Protein AF-A0A1I4QRE2-F1 (afdb_monomer)

Radius of gyration: 12.8 Å; Cα contacts (8 Å, |Δi|>4): 46; chains: 1; bounding box: 32×30×27 Å

Nearest PDB structures (foldseek):
  7oa5-assembly1_B  TM=5.112E-01  e=9.348E+00  Mycobacterium leprae TN

Sequence (79 aa):
RLRRILFLAIRPLVAHNDTFHALHEELTKRSDRPLKKTQSLVALCGKLLKVLFVMGQRECAFDGAKLLRDRRRSQAQAA

Structure (mmCIF, N/CA/C/O backbone):
data_AF-A0A1I4QRE2-F1
#
_entry.id   AF-A0A1I4QRE2-F1
#
loop_
_atom_site.group_PDB
_atom_site.id
_atom_site.type_symbol
_atom_site.label_atom_id
_atom_site.label_alt_id
_atom_site.label_comp_id
_atom_site.label_asym_id
_atom_site.label_entity_id
_atom_site.label_seq_id
_atom_site.pdbx_PDB_ins_code
_atom_site.Cartn_x
_atom_site.Cartn_y
_atom_site.Cartn_z
_atom_site.occupancy
_atom_site.B_iso_or_equiv
_atom_site.auth_seq_id
_atom_site.auth_comp_id
_atom_site.auth_asym_id
_atom_site.auth_atom_id
_atom_site.pdbx_PDB_model_num
ATOM 1 N N . ARG A 1 1 ? 12.133 12.213 8.584 1.00 80.06 1 ARG A N 1
ATOM 2 C CA . ARG A 1 1 ? 12.040 12.649 7.163 1.00 80.06 1 ARG A CA 1
ATOM 3 C C . ARG A 1 1 ? 11.392 11.589 6.262 1.00 80.06 1 ARG A C 1
ATOM 5 O O . ARG A 1 1 ? 10.395 11.916 5.634 1.00 80.06 1 ARG A O 1
ATOM 12 N N . LEU A 1 2 ? 11.842 10.327 6.281 1.00 84.44 2 LEU A N 1
ATOM 13 C CA . LEU A 1 2 ? 11.271 9.228 5.475 1.00 84.44 2 LEU A CA 1
ATOM 14 C C . LEU A 1 2 ? 9.745 9.065 5.606 1.00 84.44 2 LEU A C 1
ATOM 16 O O . LEU A 1 2 ? 9.041 8.972 4.608 1.00 84.44 2 LEU A O 1
ATOM 20 N N . ARG A 1 3 ? 9.214 9.127 6.834 1.00 82.06 3 ARG A N 1
ATOM 21 C CA . ARG A 1 3 ? 7.766 9.023 7.086 1.00 82.06 3 ARG A CA 1
ATOM 22 C C . ARG A 1 3 ? 6.935 10.060 6.318 1.00 82.06 3 ARG A C 1
ATOM 24 O O . ARG A 1 3 ? 5.858 9.724 5.845 1.00 82.06 3 ARG A O 1
ATOM 31 N N . ARG A 1 4 ? 7.434 11.294 6.168 1.00 88.94 4 ARG A N 1
ATOM 32 C CA . ARG A 1 4 ? 6.757 12.354 5.400 1.00 88.94 4 ARG A CA 1
ATOM 33 C C . ARG A 1 4 ? 6.733 12.017 3.911 1.00 88.94 4 ARG A C 1
ATOM 35 O O . ARG A 1 4 ? 5.698 12.186 3.287 1.00 88.94 4 ARG A O 1
ATOM 42 N N . ILE A 1 5 ? 7.839 11.510 3.369 1.00 89.25 5 ILE A N 1
ATOM 43 C CA . ILE A 1 5 ? 7.950 11.118 1.955 1.00 89.25 5 ILE A CA 1
ATOM 44 C C . ILE A 1 5 ? 7.000 9.959 1.652 1.00 89.25 5 ILE A C 1
ATOM 46 O O . ILE A 1 5 ? 6.204 10.055 0.726 1.00 89.25 5 ILE A O 1
ATOM 50 N N . LEU A 1 6 ? 7.007 8.912 2.484 1.00 88.06 6 LEU A N 1
ATOM 51 C CA . LEU A 1 6 ? 6.083 7.783 2.337 1.00 88.06 6 LEU A CA 1
ATOM 52 C C . LEU A 1 6 ? 4.622 8.236 2.417 1.00 88.06 6 LEU A C 1
ATOM 54 O O . LEU A 1 6 ? 3.795 7.782 1.636 1.00 88.06 6 LEU A O 1
ATOM 58 N N . PHE A 1 7 ? 4.310 9.168 3.321 1.00 87.38 7 PHE A N 1
ATOM 59 C CA . PHE A 1 7 ? 2.962 9.714 3.446 1.00 87.38 7 PHE A CA 1
ATOM 60 C C . PHE A 1 7 ? 2.553 10.574 2.240 1.00 87.38 7 PHE A C 1
ATOM 62 O O . PHE A 1 7 ? 1.398 10.558 1.829 1.00 87.38 7 PHE A O 1
ATOM 69 N N . LEU A 1 8 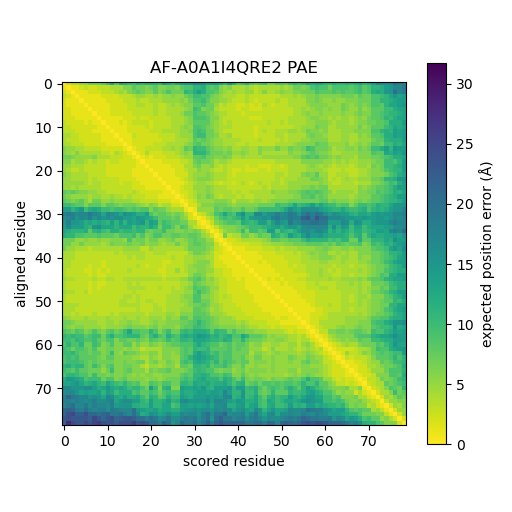? 3.487 11.320 1.650 1.00 88.31 8 LEU A N 1
ATOM 70 C CA . LEU A 1 8 ? 3.233 12.077 0.425 1.00 88.31 8 LEU A CA 1
ATOM 71 C C . LEU A 1 8 ? 3.077 11.161 -0.792 1.00 88.31 8 LEU A C 1
ATOM 73 O O . LEU A 1 8 ? 2.244 11.457 -1.636 1.00 88.31 8 LEU A O 1
ATOM 77 N N . ALA A 1 9 ? 3.810 10.047 -0.854 1.00 89.12 9 ALA A N 1
ATOM 78 C CA . ALA A 1 9 ? 3.723 9.068 -1.936 1.00 89.12 9 ALA A CA 1
ATOM 79 C C . ALA A 1 9 ? 2.460 8.196 -1.852 1.00 89.12 9 ALA A C 1
ATOM 81 O O . ALA A 1 9 ? 1.832 7.918 -2.870 1.00 89.12 9 ALA A O 1
ATOM 82 N N . ILE A 1 10 ? 2.048 7.785 -0.646 1.00 88.88 10 ILE A N 1
ATOM 83 C CA . ILE A 1 10 ? 0.893 6.891 -0.482 1.00 88.88 10 ILE A CA 1
ATOM 84 C C . ILE A 1 10 ? -0.428 7.578 -0.839 1.00 88.88 10 ILE A C 1
ATOM 86 O O . ILE A 1 10 ? -1.347 6.914 -1.296 1.00 88.88 10 ILE A O 1
ATOM 90 N N . ARG A 1 11 ? -0.536 8.901 -0.656 1.00 87.50 11 ARG A N 1
ATOM 91 C CA . ARG A 1 11 ? -1.763 9.659 -0.952 1.00 87.50 11 ARG A CA 1
ATOM 92 C C . ARG A 1 11 ? -2.194 9.560 -2.424 1.00 87.50 11 ARG A C 1
ATOM 94 O O . ARG A 1 11 ? -3.310 9.101 -2.650 1.00 87.50 11 ARG A O 1
ATOM 101 N N . PRO A 1 12 ? -1.362 9.938 -3.414 1.00 89.81 12 PRO A N 1
ATOM 102 C CA . PRO A 1 12 ? -1.701 9.739 -4.818 1.00 89.81 12 PRO A CA 1
ATOM 103 C C . PRO A 1 12 ? -1.743 8.250 -5.182 1.00 89.81 12 PRO A C 1
ATOM 105 O O . PRO A 1 12 ? -2.579 7.852 -5.981 1.00 89.81 12 PRO A O 1
ATOM 108 N N . LEU A 1 13 ? -0.916 7.398 -4.561 1.00 87.88 13 LEU A N 1
ATOM 109 C CA . LEU A 1 13 ? -0.932 5.962 -4.848 1.00 87.88 13 LEU A CA 1
ATOM 110 C C . LEU A 1 13 ? -2.272 5.309 -4.483 1.00 87.88 13 LEU A C 1
ATOM 112 O O . LEU A 1 13 ? -2.796 4.523 -5.255 1.00 87.88 13 LEU A O 1
ATOM 116 N N . VAL A 1 14 ? -2.854 5.660 -3.336 1.00 86.88 14 VAL A N 1
ATOM 117 C CA . VAL A 1 14 ? -4.187 5.195 -2.925 1.00 86.88 14 VAL A CA 1
ATOM 118 C C . VAL A 1 14 ? -5.282 5.765 -3.828 1.00 86.88 14 VAL A C 1
ATOM 120 O O . VAL A 1 14 ? -6.290 5.102 -4.023 1.00 86.88 14 VAL A O 1
ATOM 123 N N . ALA A 1 15 ? -5.099 6.963 -4.388 1.00 85.25 15 ALA A N 1
ATOM 124 C CA . ALA A 1 15 ? -6.080 7.581 -5.281 1.00 85.25 15 ALA A CA 1
ATOM 125 C C . ALA A 1 15 ? -6.059 7.002 -6.708 1.00 85.25 15 ALA A C 1
ATOM 127 O O . ALA A 1 15 ? -7.101 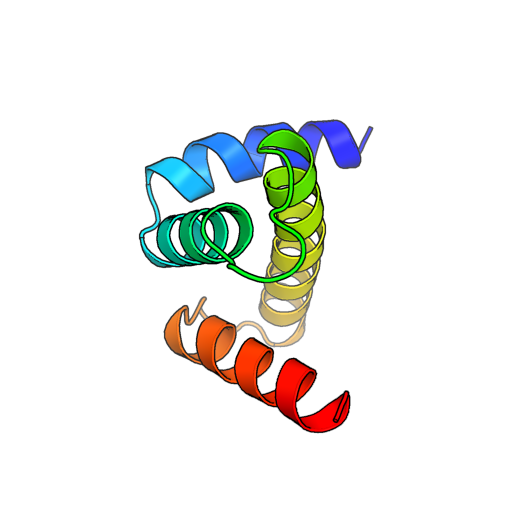6.944 -7.350 1.00 85.25 15 ALA A O 1
ATOM 128 N N . HIS A 1 16 ? -4.889 6.588 -7.205 1.00 86.69 16 HIS A N 1
ATOM 129 C CA . HIS A 1 16 ? -4.707 6.128 -8.588 1.00 86.69 16 HIS A CA 1
ATOM 130 C C . HIS A 1 16 ? -4.532 4.612 -8.732 1.00 86.69 16 HIS A C 1
ATOM 132 O O . HIS A 1 16 ? -4.519 4.110 -9.852 1.00 86.69 16 HIS A O 1
ATOM 138 N N . ASN A 1 17 ? -4.349 3.873 -7.635 1.00 87.19 17 ASN A N 1
ATOM 139 C CA . ASN A 1 17 ? -4.158 2.428 -7.669 1.00 87.19 17 ASN A CA 1
ATOM 140 C C . ASN A 1 17 ? -5.256 1.719 -6.876 1.00 87.19 17 ASN A C 1
ATOM 142 O O . ASN A 1 17 ? -5.266 1.745 -5.640 1.00 87.19 17 ASN A O 1
ATOM 146 N N . ASP A 1 18 ? -6.113 0.998 -7.595 1.00 84.50 18 ASP A N 1
ATOM 147 C CA . ASP A 1 18 ? -7.255 0.279 -7.025 1.00 84.50 18 ASP A CA 1
ATOM 148 C C . ASP A 1 18 ? -6.850 -0.745 -5.960 1.00 84.50 18 ASP A C 1
ATOM 150 O O . ASP A 1 18 ? -7.589 -0.976 -5.006 1.00 84.50 18 ASP A O 1
ATOM 154 N N . THR A 1 19 ? -5.645 -1.323 -6.053 1.00 84.88 19 THR A N 1
ATOM 155 C CA . THR A 1 19 ? -5.149 -2.262 -5.035 1.00 84.88 19 THR A CA 1
ATOM 156 C C . THR A 1 19 ? -4.928 -1.545 -3.706 1.00 84.88 19 THR A C 1
ATOM 158 O O . THR A 1 19 ? -5.353 -2.026 -2.656 1.00 84.88 19 THR A O 1
ATOM 161 N N . PHE A 1 20 ? -4.266 -0.385 -3.724 1.00 84.81 20 PHE A N 1
ATOM 162 C CA . PHE A 1 20 ? -4.026 0.395 -2.509 1.00 84.81 20 PHE A CA 1
ATOM 163 C C . PHE A 1 20 ? -5.305 1.063 -1.996 1.00 84.81 20 PHE A C 1
ATOM 165 O O . PHE A 1 20 ? -5.474 1.158 -0.778 1.00 84.81 20 PHE A O 1
ATOM 172 N N . HIS A 1 21 ? -6.219 1.451 -2.890 1.00 87.12 21 HIS A N 1
ATOM 173 C CA . HIS A 1 21 ? -7.553 1.929 -2.532 1.00 87.12 21 HIS A CA 1
ATOM 174 C C . HIS A 1 21 ? -8.366 0.857 -1.799 1.00 87.12 21 HIS A C 1
ATOM 176 O O . HIS A 1 21 ? -8.815 1.085 -0.678 1.00 87.12 21 HIS A O 1
ATOM 182 N N . ALA A 1 22 ? -8.471 -0.346 -2.372 1.00 85.25 22 ALA A N 1
ATOM 183 C CA . ALA A 1 22 ? -9.164 -1.472 -1.753 1.00 85.25 22 ALA A CA 1
ATOM 184 C C . ALA A 1 22 ? -8.552 -1.831 -0.391 1.00 85.25 22 ALA A C 1
ATOM 186 O O . ALA A 1 22 ? -9.272 -2.070 0.577 1.00 85.25 22 ALA A O 1
ATOM 187 N N . LEU A 1 23 ? -7.219 -1.788 -0.274 1.00 83.31 23 LEU A N 1
ATOM 188 C CA . LEU A 1 23 ? -6.541 -1.989 1.007 1.00 83.31 23 LEU A CA 1
ATOM 189 C C . LEU A 1 23 ? -6.875 -0.893 2.028 1.00 83.31 23 LEU A C 1
ATOM 191 O O . LEU A 1 23 ? -7.016 -1.204 3.210 1.00 83.31 23 LEU A O 1
ATOM 195 N N . HIS A 1 24 ? -6.978 0.369 1.606 1.00 85.62 24 HIS A N 1
ATOM 196 C CA . HIS A 1 24 ? -7.366 1.469 2.487 1.00 85.62 24 HIS A CA 1
ATOM 197 C C . HIS A 1 24 ? -8.802 1.298 2.987 1.00 85.62 24 HIS A C 1
ATOM 199 O O . HIS A 1 24 ? -9.026 1.366 4.196 1.00 85.62 24 HIS A O 1
ATOM 205 N N . GLU A 1 25 ? -9.724 1.023 2.064 1.00 83.25 25 GLU A N 1
ATOM 206 C CA . GLU A 1 25 ? -11.151 0.815 2.311 1.00 83.25 25 GLU A CA 1
ATOM 207 C C . GLU A 1 25 ? -11.408 -0.377 3.233 1.00 83.25 25 GLU A C 1
ATOM 209 O O . GLU A 1 25 ? -12.190 -0.273 4.169 1.00 83.25 25 GLU A O 1
ATOM 214 N N . GLU A 1 26 ? -10.724 -1.506 3.050 1.00 79.75 26 GLU A N 1
ATOM 215 C CA . GLU A 1 26 ? -10.888 -2.650 3.954 1.00 79.75 26 GLU A CA 1
ATOM 216 C C . GLU A 1 26 ? -10.327 -2.396 5.360 1.00 79.75 26 GLU A C 1
ATOM 218 O O . GLU A 1 26 ? -10.818 -2.967 6.332 1.00 79.75 26 GLU A O 1
ATOM 223 N N . LEU A 1 27 ? -9.296 -1.555 5.496 1.00 74.44 27 LEU A N 1
ATOM 224 C CA . LEU A 1 27 ? -8.744 -1.179 6.802 1.00 74.44 27 LEU A CA 1
ATOM 225 C C . LEU A 1 27 ? -9.647 -0.186 7.547 1.00 74.44 27 LEU A C 1
ATOM 227 O O . LEU A 1 27 ? -9.677 -0.202 8.778 1.00 74.44 27 LEU A O 1
ATOM 231 N N . THR A 1 28 ? -10.361 0.676 6.823 1.00 78.94 28 THR A N 1
ATOM 232 C CA . THR A 1 28 ? -11.304 1.646 7.398 1.00 78.94 28 THR A CA 1
ATOM 233 C C . THR A 1 28 ? -12.690 1.046 7.631 1.00 78.94 28 THR A C 1
ATOM 235 O O . THR A 1 28 ? -13.324 1.392 8.623 1.00 78.94 28 THR A O 1
ATOM 238 N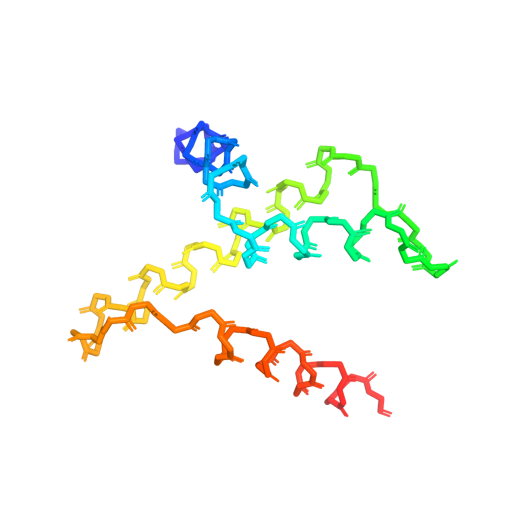 N . LYS A 1 29 ? -13.149 0.127 6.770 1.00 74.81 29 LYS A N 1
ATOM 239 C CA . LYS A 1 29 ? -14.462 -0.544 6.856 1.00 74.81 29 LYS A CA 1
ATOM 240 C C . LYS A 1 29 ? -14.461 -1.826 7.694 1.00 74.81 29 LYS A C 1
ATOM 242 O O . LYS A 1 29 ? -15.483 -2.503 7.768 1.00 74.81 29 LYS A O 1
ATOM 247 N N . ARG A 1 30 ? -13.337 -2.195 8.312 1.00 68.88 30 ARG A N 1
ATOM 248 C CA . ARG A 1 30 ? -13.248 -3.408 9.133 1.00 68.88 30 ARG A CA 1
ATOM 249 C C . ARG A 1 30 ? -14.171 -3.300 10.354 1.00 68.88 30 ARG A C 1
ATOM 251 O O . ARG A 1 30 ? -14.077 -2.332 11.104 1.00 68.88 30 ARG A O 1
ATOM 258 N N . SER A 1 31 ? -15.025 -4.304 10.562 1.00 55.56 31 SER A N 1
ATOM 259 C CA . SER A 1 31 ? -15.981 -4.342 11.682 1.00 55.56 31 SER A CA 1
ATOM 260 C C . SER A 1 31 ? -15.311 -4.491 13.051 1.00 55.56 31 SER A C 1
ATOM 262 O O . SER A 1 31 ? -15.852 -4.015 14.042 1.00 55.56 31 SER A O 1
ATOM 264 N N . ASP A 1 32 ? -14.124 -5.103 13.107 1.00 48.66 32 ASP A N 1
ATOM 265 C CA . ASP A 1 32 ? -13.312 -5.203 14.323 1.00 48.66 32 ASP A CA 1
ATOM 266 C C . ASP A 1 32 ? -12.141 -4.206 14.275 1.00 48.66 32 ASP A C 1
ATOM 268 O O . ASP A 1 32 ? -11.301 -4.254 13.368 1.00 48.66 32 ASP A O 1
ATOM 272 N N . ARG A 1 33 ? -12.112 -3.286 15.250 1.00 60.12 33 ARG A N 1
ATOM 273 C CA . ARG A 1 33 ? -11.140 -2.182 15.406 1.00 60.12 33 ARG A CA 1
ATOM 274 C C . ARG A 1 33 ? -10.946 -1.329 14.137 1.00 60.12 33 ARG A C 1
ATOM 276 O O . ARG A 1 33 ? -9.857 -1.345 13.551 1.00 60.12 33 ARG A O 1
ATOM 283 N N . PRO A 1 34 ? -11.953 -0.532 13.730 1.00 64.81 34 PRO A N 1
ATOM 284 C CA . PRO A 1 34 ? -11.831 0.356 12.578 1.00 64.81 34 PRO A CA 1
ATOM 285 C C . PRO A 1 34 ? -10.676 1.344 12.782 1.00 64.81 34 PRO A C 1
ATOM 287 O O . PRO A 1 34 ? -10.640 2.120 13.741 1.00 64.81 34 PRO A O 1
ATOM 290 N N . LEU A 1 35 ? -9.701 1.312 11.874 1.00 71.81 35 LEU A N 1
ATOM 291 C CA . LEU A 1 35 ? -8.563 2.225 11.921 1.00 71.81 35 LEU A CA 1
ATOM 292 C C . LEU A 1 35 ? -9.015 3.617 11.475 1.00 71.81 35 LEU A C 1
ATOM 294 O O . LEU A 1 35 ? -9.630 3.781 10.419 1.00 71.81 35 LEU A O 1
ATOM 298 N N . LYS A 1 36 ? -8.642 4.656 12.237 1.00 76.69 36 LYS A N 1
ATOM 299 C CA . LYS A 1 36 ? -8.842 6.048 11.798 1.00 76.69 36 LYS A CA 1
ATOM 300 C C . LYS A 1 36 ? -8.118 6.263 10.460 1.00 76.69 36 LYS A C 1
ATOM 302 O O . LYS A 1 36 ? -7.034 5.716 10.255 1.00 76.69 36 LYS A O 1
ATOM 307 N N . LYS A 1 37 ? -8.662 7.105 9.570 1.00 76.50 37 LYS A N 1
ATOM 308 C CA . LYS A 1 37 ? -8.125 7.355 8.208 1.00 76.50 37 LY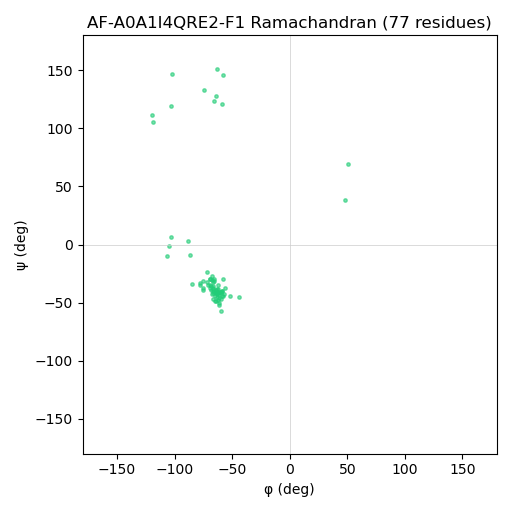S A CA 1
ATOM 309 C C . LYS A 1 37 ? -6.597 7.541 8.182 1.00 76.50 37 LYS A C 1
ATOM 311 O O . LYS A 1 37 ? -5.902 6.907 7.391 1.00 76.50 37 LYS A O 1
ATOM 316 N N . THR A 1 38 ? -6.052 8.324 9.114 1.00 80.38 38 THR A N 1
ATOM 317 C CA . THR A 1 38 ? -4.603 8.558 9.241 1.00 80.38 38 THR A CA 1
ATOM 318 C C . THR A 1 38 ? -3.819 7.310 9.659 1.00 80.38 38 THR A C 1
ATOM 320 O O . THR A 1 38 ? -2.715 7.091 9.168 1.00 80.38 38 THR A O 1
ATOM 323 N N . GLN A 1 39 ? -4.369 6.474 10.543 1.00 80.75 39 GLN A N 1
ATOM 324 C CA . GLN A 1 39 ? -3.732 5.223 10.969 1.00 80.75 39 GLN A CA 1
ATOM 325 C C . GLN A 1 39 ? -3.691 4.203 9.828 1.00 80.75 39 GLN A C 1
ATOM 327 O O . GLN A 1 39 ? -2.663 3.557 9.637 1.00 80.75 39 GLN A O 1
ATOM 332 N N . SER A 1 40 ? -4.760 4.119 9.029 1.00 84.75 40 SER A N 1
ATOM 333 C CA . SER A 1 40 ? -4.782 3.284 7.823 1.00 84.75 40 SER A CA 1
ATOM 334 C C . SER A 1 40 ? -3.686 3.709 6.835 1.00 84.75 40 SER A C 1
ATOM 336 O O . SER A 1 40 ? -2.881 2.880 6.415 1.00 84.75 40 SER A O 1
ATOM 338 N N . LEU A 1 41 ? -3.546 5.012 6.558 1.00 85.00 41 LEU A N 1
ATOM 339 C CA . LEU A 1 41 ? -2.465 5.521 5.701 1.00 85.00 41 LEU A CA 1
ATOM 340 C C . LEU A 1 41 ? -1.068 5.196 6.251 1.00 85.00 41 LEU A C 1
ATOM 342 O O . LEU A 1 41 ? -0.183 4.808 5.494 1.00 85.00 41 LEU A O 1
ATOM 346 N N . VAL A 1 42 ? -0.859 5.305 7.566 1.00 85.50 42 VAL A N 1
ATOM 347 C CA . VAL A 1 42 ? 0.421 4.942 8.199 1.00 85.50 42 VAL A CA 1
ATOM 348 C C . VAL A 1 42 ? 0.711 3.443 8.064 1.00 85.50 42 VAL A C 1
ATOM 350 O O . VAL A 1 42 ? 1.849 3.072 7.772 1.00 85.50 42 VAL A O 1
ATOM 353 N N . ALA A 1 43 ? -0.297 2.581 8.222 1.00 84.88 43 ALA A N 1
ATOM 354 C CA . ALA A 1 43 ? -0.154 1.143 7.999 1.00 84.88 43 ALA A CA 1
ATOM 355 C C . ALA A 1 43 ? 0.190 0.827 6.531 1.00 84.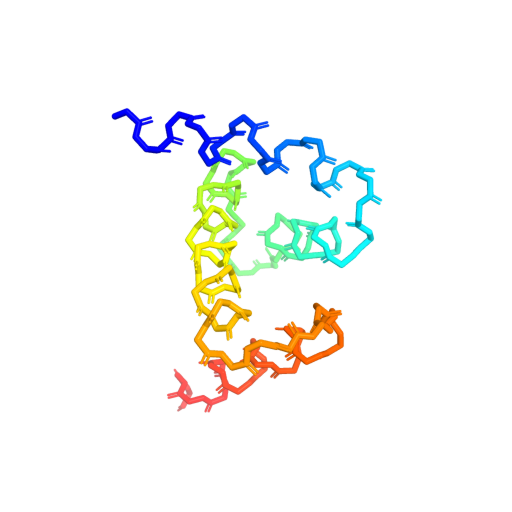88 43 ALA A C 1
ATOM 357 O O . ALA A 1 43 ? 1.041 -0.024 6.252 1.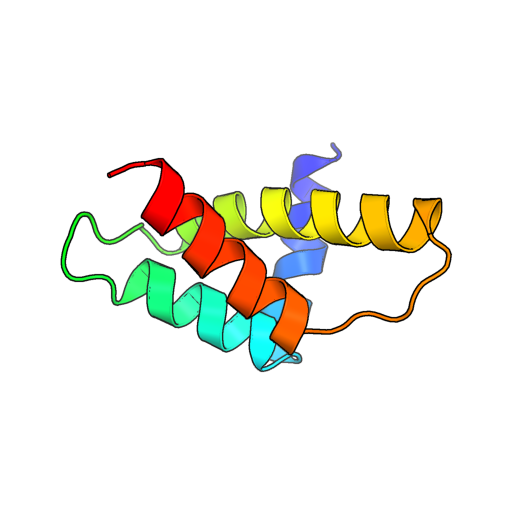00 84.88 43 ALA A O 1
ATOM 358 N N . LEU A 1 44 ? -0.413 1.561 5.591 1.00 86.81 44 LEU A N 1
ATOM 359 C CA . LEU A 1 44 ? -0.110 1.453 4.166 1.00 86.81 44 LEU A CA 1
ATOM 360 C C . LEU A 1 44 ? 1.306 1.929 3.824 1.00 86.81 44 LEU A C 1
ATOM 362 O O . LEU A 1 44 ? 1.954 1.279 3.011 1.00 86.81 44 LEU A O 1
ATOM 366 N N . CYS A 1 45 ? 1.842 2.963 4.483 1.00 88.19 45 CYS A N 1
ATOM 367 C CA . CYS A 1 45 ? 3.245 3.366 4.313 1.00 88.19 45 CYS A CA 1
ATOM 368 C C . CYS A 1 45 ? 4.219 2.216 4.623 1.00 88.19 45 CYS A C 1
ATOM 370 O O . CYS A 1 45 ? 5.184 2.006 3.889 1.00 88.19 45 CYS A O 1
ATOM 372 N N . GLY A 1 46 ? 3.966 1.454 5.694 1.00 86.25 46 GLY A N 1
ATOM 373 C CA . GLY A 1 46 ? 4.788 0.293 6.051 1.00 86.25 4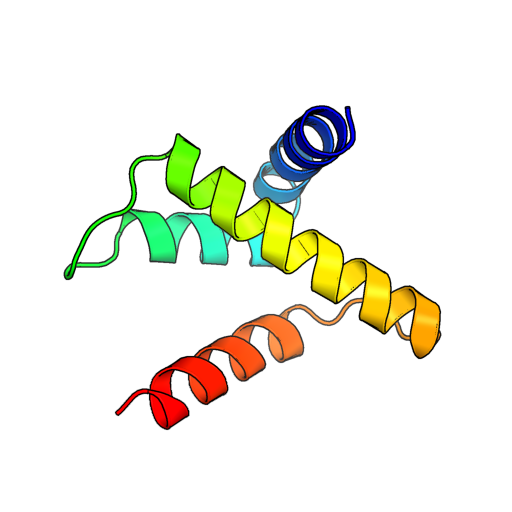6 GLY A CA 1
ATOM 374 C C . GLY A 1 46 ? 4.680 -0.846 5.033 1.00 86.25 46 GLY A C 1
ATOM 375 O O . GLY A 1 46 ? 5.682 -1.476 4.694 1.00 86.25 46 GLY A O 1
ATOM 376 N N . LYS A 1 47 ? 3.477 -1.086 4.495 1.00 85.31 47 LYS A N 1
ATOM 377 C CA . LYS A 1 47 ? 3.264 -2.045 3.397 1.00 85.31 47 LYS A CA 1
ATOM 378 C C . LYS A 1 47 ? 3.967 -1.611 2.115 1.00 85.31 47 LYS A C 1
ATOM 380 O O . LYS A 1 47 ? 4.632 -2.435 1.499 1.00 85.31 47 LYS A O 1
ATOM 385 N N . LEU A 1 48 ? 3.862 -0.335 1.749 1.00 87.19 48 LEU A N 1
ATOM 386 C CA . LEU A 1 48 ? 4.526 0.229 0.578 1.00 87.19 48 LEU A CA 1
ATOM 387 C C . LEU A 1 48 ? 6.041 0.040 0.667 1.00 87.19 48 LEU A C 1
ATOM 389 O O . LEU A 1 48 ? 6.651 -0.409 -0.294 1.00 87.19 48 LEU A O 1
ATOM 393 N N . LEU A 1 49 ? 6.637 0.296 1.835 1.00 88.62 49 LEU A N 1
ATOM 394 C CA . LEU A 1 49 ? 8.070 0.086 2.039 1.00 88.62 49 LEU A CA 1
ATOM 395 C C . LEU A 1 49 ? 8.483 -1.372 1.788 1.00 88.62 49 LEU A C 1
ATOM 397 O O . LEU A 1 49 ? 9.469 -1.611 1.099 1.00 88.62 49 LEU A O 1
ATOM 401 N N . LYS A 1 50 ? 7.716 -2.347 2.295 1.00 86.75 50 LYS A N 1
ATOM 402 C CA . LYS A 1 50 ? 7.978 -3.775 2.040 1.00 86.75 50 LYS A CA 1
ATOM 403 C C . LYS A 1 50 ? 7.842 -4.133 0.563 1.00 86.75 50 LYS A C 1
ATOM 405 O O . LYS A 1 50 ? 8.662 -4.882 0.049 1.00 86.75 50 LYS A O 1
ATOM 410 N N . VAL A 1 51 ? 6.828 -3.596 -0.114 1.00 86.50 51 VAL A N 1
ATOM 411 C CA . VAL A 1 51 ? 6.626 -3.807 -1.553 1.00 86.50 51 VAL A CA 1
ATOM 412 C C . VAL A 1 51 ? 7.816 -3.269 -2.342 1.00 86.50 51 VAL A C 1
ATOM 414 O O . VAL A 1 51 ? 8.395 -4.016 -3.121 1.00 86.50 51 VAL A O 1
ATOM 417 N N . LEU A 1 52 ? 8.228 -2.024 -2.089 1.00 87.31 52 LEU A N 1
ATOM 418 C CA . LEU A 1 52 ? 9.387 -1.413 -2.744 1.00 87.31 52 LEU A CA 1
ATOM 419 C C . LEU A 1 52 ? 10.673 -2.198 -2.470 1.00 87.31 52 LEU A C 1
ATOM 421 O O . LEU A 1 52 ? 11.462 -2.415 -3.384 1.00 87.31 52 LEU A O 1
ATOM 425 N N . PHE A 1 53 ? 10.860 -2.670 -1.236 1.00 88.50 53 PHE A N 1
ATOM 426 C CA . PHE A 1 53 ? 12.011 -3.490 -0.868 1.00 88.50 53 PHE A CA 1
ATOM 427 C C . PHE A 1 53 ? 12.045 -4.815 -1.640 1.00 88.50 53 PHE A C 1
ATOM 429 O O . PHE A 1 53 ? 13.071 -5.166 -2.211 1.00 88.50 53 PHE A O 1
ATOM 436 N N . VAL A 1 54 ? 10.919 -5.532 -1.713 1.00 86.94 54 VAL A N 1
ATOM 437 C CA . VAL A 1 54 ? 10.830 -6.799 -2.457 1.00 86.94 54 VAL A CA 1
ATOM 438 C C . VAL A 1 54 ? 10.984 -6.575 -3.960 1.00 86.94 54 VAL A C 1
ATOM 440 O O . VAL A 1 54 ? 11.653 -7.370 -4.615 1.00 86.94 54 VAL A O 1
ATOM 443 N N . MET A 1 55 ? 10.397 -5.505 -4.501 1.00 87.38 55 MET A N 1
ATOM 444 C CA . MET A 1 55 ? 10.563 -5.133 -5.906 1.00 87.38 55 MET A CA 1
ATOM 445 C C . MET A 1 55 ? 12.025 -4.837 -6.235 1.00 87.38 55 MET A C 1
ATOM 447 O O . MET A 1 55 ? 12.522 -5.354 -7.225 1.00 87.38 55 MET A O 1
ATOM 451 N N . GLY A 1 56 ? 12.722 -4.069 -5.393 1.00 86.94 56 GLY A N 1
ATOM 452 C CA . GLY A 1 56 ? 14.139 -3.762 -5.591 1.00 86.94 56 GLY A CA 1
ATOM 453 C C . GLY A 1 56 ? 15.053 -4.972 -5.393 1.00 86.94 56 GLY A C 1
ATOM 454 O O . GLY A 1 56 ? 16.034 -5.116 -6.106 1.00 86.94 56 GLY A O 1
ATOM 455 N N . GLN A 1 57 ? 14.726 -5.868 -4.459 1.00 90.00 57 GLN A N 1
ATOM 456 C CA . GLN A 1 57 ? 15.545 -7.049 -4.176 1.00 90.00 57 GLN A CA 1
ATOM 457 C C . GLN A 1 57 ? 15.371 -8.169 -5.209 1.00 90.00 57 GLN A C 1
ATOM 459 O O . GLN A 1 57 ? 16.307 -8.919 -5.459 1.00 90.00 57 GLN A O 1
ATOM 464 N N . ARG A 1 58 ? 14.160 -8.340 -5.750 1.00 86.06 58 ARG A N 1
ATOM 465 C CA . ARG A 1 58 ? 13.836 -9.424 -6.692 1.00 86.06 58 ARG A CA 1
ATOM 466 C C . ARG A 1 58 ? 13.710 -8.955 -8.138 1.00 86.06 58 ARG A C 1
ATOM 468 O O . ARG A 1 58 ? 13.369 -9.773 -8.982 1.00 86.06 58 ARG A O 1
ATOM 475 N N . GLU A 1 59 ? 13.880 -7.657 -8.385 1.00 82.75 59 GLU A N 1
ATOM 476 C CA . GLU A 1 59 ? 13.704 -7.012 -9.696 1.00 82.75 59 GLU A CA 1
ATOM 477 C C . GLU A 1 59 ? 12.387 -7.423 -10.380 1.00 82.75 59 GLU A C 1
ATOM 479 O O . GLU A 1 59 ? 12.301 -7.653 -11.582 1.00 82.75 59 GLU A O 1
ATOM 484 N N . CYS A 1 60 ? 11.333 -7.565 -9.574 1.00 82.69 60 CYS A N 1
ATOM 485 C CA . CYS A 1 60 ? 10.030 -8.047 -10.016 1.00 82.69 60 CYS A CA 1
ATOM 486 C C . CYS A 1 60 ? 9.044 -6.891 -10.189 1.00 82.69 60 CYS A C 1
ATOM 488 O O . CYS A 1 60 ? 9.030 -5.940 -9.402 1.00 82.69 60 CYS A O 1
ATOM 490 N N . ALA A 1 61 ? 8.142 -7.029 -11.162 1.00 83.50 61 ALA A N 1
ATOM 491 C CA . ALA A 1 61 ? 7.020 -6.117 -11.329 1.00 83.50 61 ALA A CA 1
ATOM 492 C C . ALA A 1 61 ? 6.071 -6.151 -10.115 1.00 83.50 61 ALA A C 1
ATOM 494 O O . ALA A 1 61 ? 5.930 -7.166 -9.424 1.00 83.50 61 ALA A O 1
ATOM 495 N N . PHE A 1 62 ? 5.402 -5.024 -9.865 1.00 81.81 62 PHE A N 1
ATOM 496 C CA . PHE A 1 62 ? 4.370 -4.931 -8.839 1.00 81.81 62 PHE A CA 1
ATOM 497 C C . PHE A 1 62 ? 3.169 -5.812 -9.203 1.00 81.81 62 PHE A C 1
ATOM 499 O O . PHE A 1 62 ? 2.549 -5.618 -10.244 1.00 81.81 62 PHE A O 1
ATOM 506 N N . ASP A 1 63 ? 2.806 -6.732 -8.309 1.00 81.00 63 ASP A N 1
ATOM 507 C CA . ASP A 1 63 ? 1.613 -7.570 -8.438 1.00 81.00 63 ASP A CA 1
ATOM 508 C C . ASP A 1 63 ? 0.666 -7.315 -7.255 1.00 81.00 63 ASP A C 1
ATOM 510 O O . ASP A 1 63 ? 0.896 -7.754 -6.118 1.00 81.00 63 ASP A O 1
ATOM 514 N N . GLY A 1 64 ? -0.423 -6.592 -7.529 1.00 78.69 64 GLY A N 1
ATOM 515 C CA . GLY A 1 64 ? -1.440 -6.259 -6.534 1.00 78.69 64 GLY A CA 1
ATOM 516 C C . GLY A 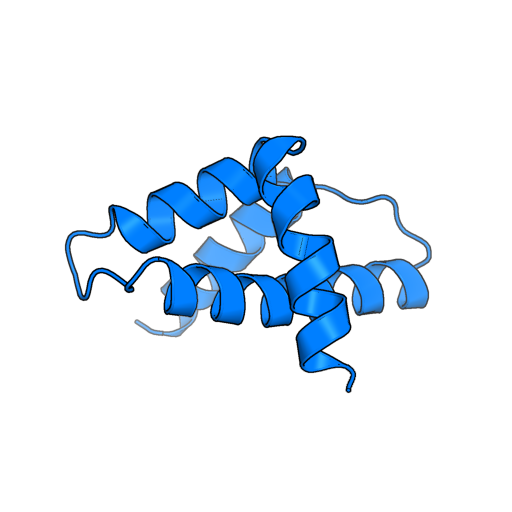1 64 ? -2.206 -7.477 -6.004 1.00 78.69 64 GLY A C 1
ATOM 517 O O . GLY A 1 64 ? -2.554 -7.526 -4.820 1.00 78.69 64 GLY A O 1
ATOM 518 N N . ALA A 1 65 ? -2.395 -8.515 -6.825 1.00 77.50 65 ALA A N 1
ATOM 519 C CA . ALA A 1 65 ? -3.050 -9.749 -6.401 1.00 77.50 65 ALA A CA 1
ATOM 520 C C . ALA A 1 65 ? -2.174 -10.522 -5.407 1.00 77.50 65 ALA A C 1
ATOM 522 O O . ALA A 1 65 ? -2.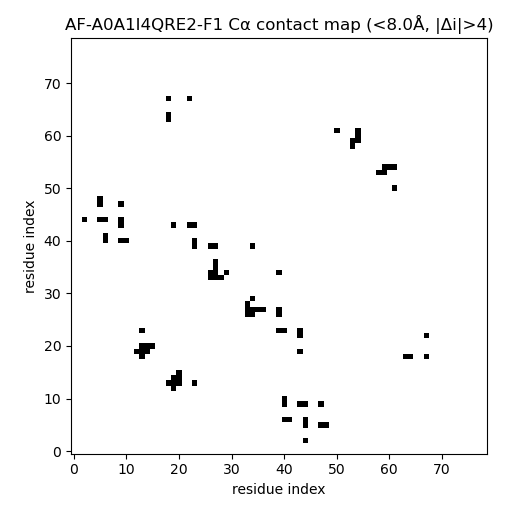678 -11.080 -4.424 1.00 77.50 65 ALA A O 1
ATOM 523 N N . LYS A 1 66 ? -0.853 -10.515 -5.614 1.00 78.38 66 LYS A N 1
ATOM 524 C CA . LYS A 1 66 ? 0.112 -11.096 -4.672 1.00 78.38 66 LYS A CA 1
ATOM 525 C C . LYS A 1 66 ? 0.107 -10.351 -3.336 1.00 78.38 66 LYS A C 1
ATOM 527 O O . LYS A 1 66 ? 0.077 -11.000 -2.290 1.00 78.38 66 LYS A O 1
ATOM 532 N N . LEU A 1 67 ? 0.035 -9.018 -3.362 1.00 80.19 67 LEU A N 1
ATOM 533 C CA . LEU A 1 67 ? -0.057 -8.182 -2.158 1.00 80.19 67 LEU A CA 1
ATOM 534 C C . LEU A 1 67 ? -1.327 -8.466 -1.332 1.00 80.19 67 LEU A C 1
ATOM 536 O O . LEU A 1 67 ? -1.271 -8.532 -0.099 1.00 80.19 67 LEU A O 1
ATOM 540 N N . LEU A 1 68 ? -2.466 -8.671 -2.001 1.00 76.12 68 LEU A N 1
ATOM 541 C CA . LEU A 1 68 ? -3.731 -9.057 -1.365 1.00 76.12 68 LEU A CA 1
ATOM 542 C C . LEU A 1 68 ? -3.669 -10.471 -0.762 1.00 76.12 68 LEU A C 1
ATOM 544 O O . LEU A 1 68 ? -4.130 -10.683 0.364 1.00 76.12 68 LEU A O 1
ATOM 548 N N . ARG A 1 69 ? -3.064 -11.436 -1.472 1.00 72.31 69 ARG A N 1
ATOM 549 C CA . ARG A 1 69 ? -2.876 -12.814 -0.974 1.00 72.31 69 ARG A CA 1
ATOM 550 C C . ARG A 1 69 ? -1.981 -12.869 0.259 1.00 72.31 69 ARG A C 1
ATOM 552 O O . ARG A 1 69 ? -2.285 -13.616 1.186 1.00 72.31 69 ARG A O 1
ATOM 559 N N . ASP A 1 70 ? -0.909 -12.084 0.288 1.00 68.50 70 ASP A N 1
ATOM 560 C CA . ASP A 1 70 ? 0.039 -12.079 1.407 1.00 68.50 70 ASP A CA 1
ATOM 561 C C . ASP A 1 70 ? -0.628 -11.630 2.718 1.00 68.50 70 ASP A C 1
ATOM 563 O O . ASP A 1 70 ? -0.396 -12.204 3.780 1.00 68.50 70 ASP A O 1
ATOM 567 N N . ARG A 1 71 ? -1.587 -10.696 2.631 1.00 65.38 71 ARG A N 1
ATOM 568 C CA . ARG A 1 71 ? -2.401 -10.273 3.781 1.00 65.38 71 ARG A CA 1
ATOM 569 C C . ARG A 1 71 ? -3.228 -11.416 4.375 1.00 65.38 71 ARG A C 1
ATOM 571 O O . ARG A 1 71 ? -3.309 -11.511 5.597 1.00 65.38 71 ARG A O 1
ATOM 578 N N . ARG A 1 72 ? -3.842 -12.262 3.537 1.00 62.03 72 ARG A N 1
ATOM 579 C CA . ARG A 1 72 ? -4.620 -13.423 4.012 1.00 62.03 72 ARG A CA 1
ATOM 580 C C . ARG A 1 72 ? -3.735 -14.406 4.772 1.00 62.03 72 ARG A C 1
ATOM 582 O O . ARG A 1 72 ? -4.152 -14.910 5.806 1.00 62.03 72 ARG A O 1
ATOM 589 N N . ARG A 1 73 ? -2.493 -14.602 4.316 1.00 58.84 73 ARG A N 1
ATOM 590 C CA . ARG A 1 73 ? -1.502 -15.429 5.018 1.00 58.84 73 ARG A CA 1
ATOM 591 C C . ARG A 1 73 ? -1.138 -14.865 6.390 1.00 58.84 73 ARG A C 1
ATOM 593 O O . ARG A 1 73 ? -1.154 -15.612 7.357 1.00 58.84 73 ARG A O 1
ATOM 600 N N . SER A 1 74 ? -0.894 -13.557 6.501 1.00 58.94 74 SER A N 1
ATOM 601 C CA . SER A 1 74 ? -0.601 -12.935 7.802 1.00 58.94 74 SER A CA 1
ATOM 602 C C . SER A 1 74 ? -1.784 -12.962 8.778 1.00 58.94 74 SER A C 1
ATOM 604 O O . SER A 1 74 ? -1.561 -12.992 9.980 1.00 58.94 74 SER A O 1
ATOM 606 N N . GLN A 1 75 ? -3.031 -12.935 8.290 1.00 57.72 75 GLN A N 1
ATOM 607 C CA . GLN A 1 75 ? -4.219 -13.096 9.142 1.00 57.72 75 GLN A CA 1
ATOM 608 C C . GLN A 1 75 ? -4.423 -14.554 9.576 1.00 57.72 75 GLN A C 1
ATOM 610 O O . GLN A 1 75 ? -4.787 -14.783 10.720 1.00 57.72 75 GLN A O 1
ATOM 615 N N . ALA A 1 76 ? -4.141 -15.521 8.697 1.00 56.44 76 ALA A N 1
ATOM 616 C CA . ALA A 1 76 ? -4.231 -16.949 9.006 1.00 56.44 76 ALA A CA 1
ATOM 617 C C . ALA A 1 76 ? -3.125 -17.449 9.954 1.00 56.44 76 ALA A C 1
ATOM 619 O O . ALA A 1 76 ? -3.311 -18.460 10.608 1.00 56.44 76 ALA A O 1
ATOM 620 N N . GLN A 1 77 ? -1.980 -16.762 10.024 1.00 52.38 77 GLN A N 1
ATOM 621 C CA . GLN A 1 77 ? -0.879 -17.084 10.947 1.00 52.38 77 GLN A CA 1
ATOM 622 C C . GLN A 1 77 ? -1.025 -16.435 12.333 1.00 52.38 77 GLN A C 1
ATOM 624 O O . GLN A 1 77 ? -0.222 -16.710 13.218 1.00 52.38 77 GLN A O 1
ATOM 629 N N . ALA A 1 78 ? -1.992 -15.531 12.503 1.00 48.44 78 ALA A N 1
ATOM 630 C CA . ALA A 1 78 ? -2.273 -14.852 13.769 1.00 48.44 78 ALA A CA 1
ATOM 631 C C . ALA A 1 78 ? -3.512 -15.422 14.490 1.00 48.44 78 ALA A C 1
ATOM 633 O O . ALA A 1 78 ? -3.945 -14.839 15.484 1.00 48.44 78 ALA A O 1
ATOM 634 N N . ALA A 1 79 ? -4.080 -16.509 13.959 1.00 41.78 79 ALA A N 1
ATOM 635 C CA . ALA A 1 79 ? -5.144 -17.319 14.546 1.00 41.78 79 ALA A CA 1
ATOM 636 C C . ALA A 1 79 ? -4.556 -18.666 14.978 1.00 41.78 79 ALA A C 1
ATOM 638 O O . ALA A 1 79 ? -5.023 -19.188 16.011 1.00 41.78 79 ALA A O 1
#

Organism: NCBI:txid266892

Foldseek 3Di:
DLLVVLLVVLVVCCVPPVLSVVQLCCQQVPPPPRDDSVRSSSVVSVLVVVQVVCCVVVVDDDDSVVSVVVVVVVVVVVD

Secondary structure (DSSP, 8-state):
-HHHHHHHHHHHHHHH-HHHHHHHHHHHS-SSSPPPHHHHHHHHHHHHHHHHHHHHHHTPPP-HHHHHHHHHHHHHT--

pLDDT: mean 79.02, std 11.47, range [41.78, 90.0]

Mean predicted aligned error: 6.78 Å

Solvent-accessible surface area (backbone atoms only — not comparable to full-atom values): 4530 Å² total; per-residue (Å²): 113,67,69,59,53,40,54,62,52,46,53,58,43,34,75,75,30,68,60,50,30,52,53,45,49,52,41,48,67,32,91,75,79,55,35,55,73,70,56,34,53,54,54,47,34,57,51,50,51,52,50,52,49,50,28,68,74,65,75,46,82,91,52,59,68,59,58,57,51,52,52,54,50,60,55,64,74,73,108